Protein AF-A0A961GC63-F1 (afdb_monomer_lite)

Foldseek 3Di:
DPPPDPDDDDDDLVRLLPPVNLVPDPPCVSVVSVVVCVVVVHDD

Radius of gyration: 10.89 Å; chains: 1; bounding box: 18×32×17 Å

Sequence (44 aa):
PQQDALDLAWLTPQQAADPAIIADMDGGHGVLLRHALAHLGHAI

Structure (mmCIF, N/CA/C/O backbone):
data_AF-A0A961GC63-F1
#
_entry.id   AF-A0A961GC63-F1
#
loop_
_atom_site.group_PDB
_atom_site.id
_atom_site.type_symbol
_atom_site.label_atom_id
_atom_site.label_alt_id
_atom_site.label_comp_id
_atom_site.label_asym_id
_atom_site.label_entity_id
_atom_site.label_seq_id
_atom_site.pdbx_PDB_ins_code
_atom_site.Cartn_x
_atom_site.Cartn_y
_atom_site.Cartn_z
_atom_site.occupancy
_atom_site.B_iso_or_equiv
_atom_site.auth_seq_id
_atom_site.auth_comp_id
_atom_site.auth_asym_id
_atom_site.auth_atom_id
_atom_site.pdbx_PDB_model_num
ATOM 1 N N . PRO A 1 1 ? 2.386 8.725 6.530 1.00 63.81 1 PRO A N 1
ATOM 2 C CA . PRO A 1 1 ? 1.503 9.592 5.712 1.00 63.81 1 PRO A CA 1
ATOM 3 C C . PRO A 1 1 ? 2.270 10.830 5.255 1.00 63.81 1 PRO A C 1
ATOM 5 O O . PRO A 1 1 ? 2.879 11.496 6.091 1.00 63.81 1 PRO A O 1
ATOM 8 N N . GLN A 1 2 ? 2.299 11.091 3.948 1.00 75.75 2 GLN A N 1
ATOM 9 C CA . GLN A 1 2 ? 2.867 12.333 3.430 1.00 75.75 2 GLN A CA 1
ATOM 10 C C . GLN A 1 2 ? 2.053 13.508 3.983 1.00 75.75 2 GLN A C 1
ATOM 12 O O . GLN A 1 2 ? 0.826 13.438 4.013 1.00 75.75 2 GLN A O 1
ATOM 17 N N . GLN A 1 3 ? 2.733 14.541 4.486 1.00 80.06 3 GLN A N 1
ATOM 18 C CA . GLN A 1 3 ? 2.080 15.692 5.131 1.00 80.06 3 GLN A CA 1
ATOM 19 C C . GLN A 1 3 ? 1.136 16.431 4.169 1.00 80.06 3 GLN A C 1
ATOM 21 O O . GLN A 1 3 ? 0.129 16.969 4.611 1.00 80.06 3 GLN A O 1
ATOM 26 N N . ASP A 1 4 ? 1.426 16.360 2.867 1.00 85.44 4 ASP A N 1
ATOM 27 C CA . ASP A 1 4 ? 0.674 17.030 1.803 1.00 85.44 4 ASP A CA 1
ATOM 28 C C . ASP A 1 4 ? -0.243 16.070 1.022 1.00 85.44 4 ASP A C 1
ATOM 30 O O . ASP A 1 4 ? -0.606 16.334 -0.124 1.00 85.44 4 ASP A O 1
ATOM 34 N N . ALA A 1 5 ? -0.585 14.913 1.600 1.00 86.56 5 ALA A N 1
ATOM 35 C CA . ALA A 1 5 ? -1.536 14.001 0.976 1.00 86.56 5 ALA A CA 1
ATOM 36 C C . ALA A 1 5 ? -2.928 14.650 0.922 1.00 86.56 5 ALA A C 1
ATOM 38 O O . ALA A 1 5 ? -3.469 15.060 1.947 1.00 86.56 5 ALA A O 1
ATOM 39 N N . LEU A 1 6 ? -3.510 14.719 -0.278 1.00 90.50 6 LEU A N 1
ATOM 40 C CA . LEU A 1 6 ? -4.849 15.280 -0.482 1.00 90.50 6 LEU A CA 1
ATOM 41 C C . LEU A 1 6 ? -5.952 14.386 0.102 1.00 90.50 6 LEU A C 1
ATOM 43 O O . LEU A 1 6 ? -6.990 14.897 0.513 1.00 90.50 6 LEU A O 1
ATOM 47 N N . ASP A 1 7 ? -5.726 13.070 0.128 1.00 89.56 7 ASP A N 1
ATOM 48 C CA . ASP A 1 7 ? -6.696 12.079 0.590 1.00 89.56 7 ASP A CA 1
ATOM 49 C C . ASP A 1 7 ? -6.000 10.857 1.218 1.00 89.56 7 ASP A C 1
ATOM 51 O O . ASP A 1 7 ? -4.809 10.605 0.996 1.00 89.56 7 ASP A O 1
ATOM 55 N N . LEU A 1 8 ? -6.755 10.092 2.005 1.00 90.88 8 LEU A N 1
ATOM 56 C CA . LEU A 1 8 ? -6.356 8.826 2.604 1.00 90.88 8 LEU A CA 1
ATOM 57 C C . LEU A 1 8 ? -7.454 7.781 2.384 1.00 90.88 8 LEU A C 1
ATOM 59 O O . LEU A 1 8 ? -8.538 7.863 2.959 1.00 90.88 8 LEU A O 1
ATOM 63 N N . ALA A 1 9 ? -7.111 6.727 1.650 1.00 91.56 9 ALA A N 1
ATOM 64 C CA . ALA A 1 9 ? -7.961 5.558 1.483 1.00 91.56 9 ALA A CA 1
ATOM 65 C C . ALA A 1 9 ? -7.359 4.336 2.183 1.00 91.56 9 ALA A C 1
ATOM 67 O O . ALA A 1 9 ? -6.152 4.091 2.124 1.00 91.56 9 ALA A O 1
ATOM 68 N N . TRP A 1 10 ? -8.222 3.537 2.809 1.00 94.50 10 TRP A N 1
ATOM 69 C CA . TRP A 1 10 ? -7.869 2.206 3.292 1.00 94.50 10 TRP A CA 1
ATOM 70 C C . TRP A 1 10 ? -8.270 1.168 2.252 1.00 94.50 10 TRP A C 1
ATOM 72 O O . TRP A 1 10 ? -9.394 1.182 1.753 1.00 94.50 10 TRP A O 1
ATOM 82 N N . LEU A 1 11 ? -7.353 0.254 1.953 1.00 95.94 11 LEU A N 1
ATOM 83 C CA . LEU A 1 11 ? -7.554 -0.832 1.002 1.00 95.94 11 LEU A CA 1
ATOM 84 C C . LEU A 1 11 ? -7.486 -2.170 1.732 1.00 95.94 11 LEU A C 1
ATOM 86 O O . LEU A 1 11 ? -6.723 -2.341 2.685 1.00 95.94 11 LEU A O 1
ATOM 90 N N . THR A 1 12 ? -8.255 -3.140 1.254 1.00 96.38 12 THR A N 1
ATOM 91 C CA . THR A 1 12 ? -8.023 -4.545 1.608 1.00 96.38 12 THR A CA 1
ATOM 92 C C . THR A 1 12 ? -6.724 -5.045 0.961 1.00 96.38 12 THR A C 1
ATOM 94 O O . THR A 1 12 ? -6.304 -4.494 -0.061 1.00 96.38 12 THR A O 1
ATOM 97 N N . PRO A 1 13 ? -6.095 -6.115 1.484 1.00 95.75 13 PRO A N 1
ATOM 98 C CA . PRO A 1 13 ? -4.890 -6.686 0.879 1.00 95.75 13 PRO A CA 1
ATOM 99 C C . PRO A 1 13 ? -5.056 -7.047 -0.604 1.00 95.75 13 PRO A C 1
ATOM 101 O O . PRO A 1 13 ? -4.152 -6.819 -1.398 1.00 95.75 13 PRO A O 1
ATOM 104 N N . GLN A 1 14 ? -6.229 -7.553 -0.994 1.00 95.19 14 GLN A N 1
ATOM 105 C CA . GLN A 1 14 ? -6.551 -7.911 -2.376 1.00 95.19 14 GLN A CA 1
ATOM 106 C C . GLN A 1 14 ? -6.615 -6.684 -3.291 1.00 95.19 14 GLN A C 1
ATOM 108 O O . GLN A 1 14 ? -6.130 -6.743 -4.413 1.00 95.19 14 GLN A O 1
ATOM 113 N N . GLN A 1 15 ? -7.181 -5.572 -2.816 1.00 96.25 15 GLN A N 1
ATOM 114 C CA . GLN A 1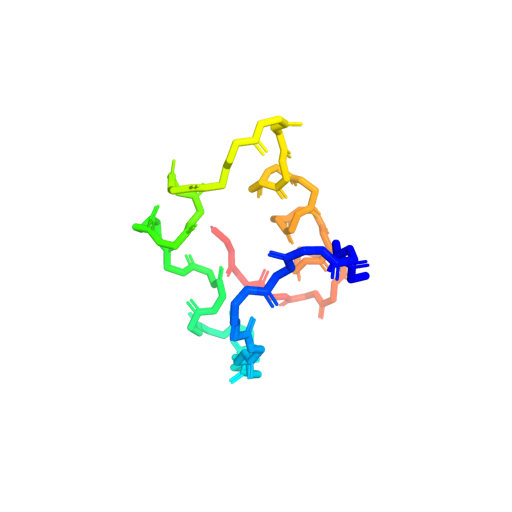 15 ? -7.205 -4.316 -3.575 1.00 96.25 15 GLN A CA 1
ATOM 115 C C . GLN A 1 15 ? -5.809 -3.690 -3.666 1.00 96.25 15 GLN A C 1
ATOM 117 O O . GLN A 1 15 ? -5.434 -3.165 -4.705 1.00 96.25 15 GLN A O 1
ATOM 122 N N . ALA A 1 16 ? -5.023 -3.771 -2.591 1.00 95.50 16 ALA A N 1
ATOM 123 C CA . ALA A 1 16 ? -3.653 -3.268 -2.561 1.00 95.50 16 ALA A CA 1
ATOM 124 C C . ALA A 1 16 ? -2.697 -4.063 -3.476 1.00 95.50 16 ALA A C 1
ATOM 126 O O . ALA A 1 16 ? -1.662 -3.537 -3.875 1.00 95.50 16 ALA A O 1
ATOM 127 N N . ALA A 1 17 ? -3.039 -5.314 -3.807 1.00 95.38 17 ALA A N 1
ATOM 128 C CA . ALA A 1 17 ? -2.292 -6.159 -4.736 1.00 95.38 17 ALA A CA 1
ATOM 129 C C . ALA A 1 17 ? -2.595 -5.870 -6.221 1.00 95.38 17 ALA A C 1
ATOM 131 O O . ALA A 1 17 ? -1.976 -6.486 -7.088 1.00 95.38 17 ALA A O 1
ATOM 132 N N . ASP A 1 18 ? -3.534 -4.967 -6.531 1.00 95.81 18 ASP A N 1
ATOM 133 C CA . ASP A 1 18 ? -3.866 -4.613 -7.912 1.00 95.81 18 ASP A CA 1
ATOM 134 C C . ASP A 1 18 ? -2.627 -4.034 -8.633 1.00 95.81 18 ASP A C 1
ATOM 136 O O . ASP A 1 18 ? -2.042 -3.051 -8.158 1.00 95.81 18 ASP A O 1
ATOM 140 N N . PRO A 1 19 ? -2.212 -4.604 -9.783 1.00 93.50 19 PRO A N 1
ATOM 141 C CA . PRO A 1 19 ? -1.076 -4.103 -10.547 1.00 93.50 19 PRO A CA 1
ATOM 142 C C . PRO A 1 19 ? -1.174 -2.620 -10.910 1.00 93.50 19 PRO A C 1
ATOM 144 O O . PRO A 1 19 ? -0.139 -1.962 -10.975 1.00 93.50 19 PRO A O 1
ATOM 147 N N . ALA A 1 20 ? -2.379 -2.084 -11.127 1.00 95.44 20 ALA A N 1
ATOM 148 C CA . ALA A 1 20 ? -2.572 -0.667 -11.425 1.00 95.44 20 ALA A CA 1
ATOM 149 C C . ALA A 1 20 ? -2.242 0.216 -10.210 1.00 95.44 20 ALA A C 1
ATOM 151 O O . ALA A 1 20 ? -1.504 1.186 -10.343 1.00 95.44 20 ALA A O 1
ATOM 152 N N . ILE A 1 21 ? -2.695 -0.175 -9.011 1.00 94.19 21 ILE A N 1
ATOM 153 C CA . ILE A 1 21 ? -2.378 0.526 -7.754 1.00 94.19 21 ILE A CA 1
ATOM 154 C C . ILE A 1 21 ? -0.868 0.508 -7.493 1.00 94.19 21 ILE A C 1
ATOM 156 O O . ILE A 1 21 ? -0.291 1.512 -7.088 1.00 94.19 21 ILE A O 1
ATOM 160 N N . ILE A 1 22 ? -0.216 -0.631 -7.732 1.00 94.06 22 ILE A N 1
ATOM 161 C CA . ILE A 1 22 ? 1.229 -0.794 -7.531 1.00 94.06 22 ILE A CA 1
ATOM 162 C C . ILE A 1 22 ? 2.034 0.006 -8.564 1.00 94.06 22 ILE A C 1
ATOM 164 O O . ILE A 1 22 ? 3.088 0.536 -8.220 1.00 94.06 22 ILE A O 1
ATOM 168 N N . ALA A 1 23 ? 1.574 0.079 -9.816 1.00 93.25 23 ALA A N 1
ATOM 169 C CA . ALA A 1 23 ? 2.258 0.805 -10.886 1.00 93.25 23 ALA A CA 1
ATOM 170 C C . ALA A 1 23 ? 2.219 2.328 -10.692 1.00 93.25 23 ALA A C 1
ATOM 172 O O . ALA A 1 23 ? 3.187 2.996 -11.047 1.00 93.25 23 ALA A O 1
ATOM 173 N N . ASP A 1 24 ? 1.156 2.853 -10.080 1.00 93.75 24 ASP A N 1
ATOM 174 C CA . ASP A 1 24 ? 1.030 4.273 -9.724 1.00 93.75 24 ASP A CA 1
ATOM 175 C C . ASP A 1 24 ? 1.919 4.676 -8.530 1.00 93.75 24 ASP A C 1
ATOM 177 O O . ASP A 1 24 ? 2.070 5.858 -8.219 1.00 93.75 24 ASP A O 1
ATOM 181 N N . MET A 1 25 ? 2.519 3.708 -7.827 1.00 92.38 25 MET A N 1
ATOM 182 C CA . MET A 1 25 ? 3.390 3.976 -6.687 1.00 92.38 25 MET A CA 1
ATOM 183 C C . MET A 1 25 ? 4.824 4.304 -7.114 1.00 92.38 25 MET A C 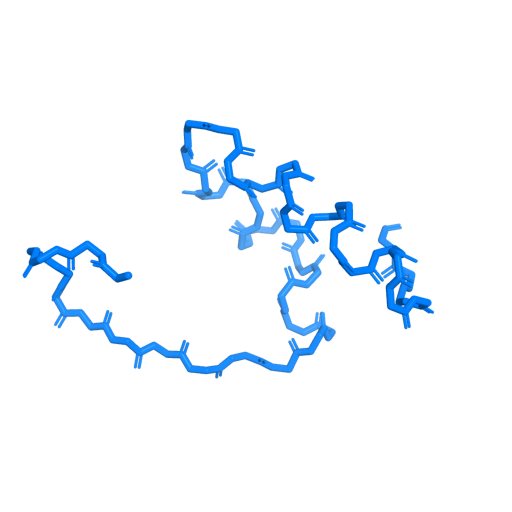1
ATOM 185 O O . MET A 1 25 ? 5.638 3.419 -7.387 1.00 92.38 25 MET A O 1
ATOM 189 N N . ASP A 1 26 ? 5.172 5.583 -7.029 1.00 90.38 26 ASP A N 1
ATOM 190 C CA . ASP A 1 26 ? 6.534 6.066 -7.249 1.00 90.38 26 ASP A CA 1
ATOM 191 C C . ASP A 1 26 ? 7.515 5.699 -6.120 1.00 90.38 26 ASP A C 1
ATOM 193 O O . ASP A 1 26 ? 7.153 5.251 -5.027 1.00 90.38 26 ASP A O 1
ATOM 197 N N . GLY A 1 27 ? 8.812 5.886 -6.390 1.00 90.38 27 GLY A N 1
ATOM 198 C CA . GLY A 1 27 ? 9.872 5.754 -5.382 1.00 90.38 27 GLY A CA 1
ATOM 199 C C . GLY A 1 27 ? 10.096 4.328 -4.869 1.00 90.38 27 GLY A C 1
ATOM 200 O O . GLY A 1 27 ? 10.733 4.136 -3.836 1.00 90.38 27 GLY A O 1
ATOM 201 N N . GLY A 1 28 ? 9.575 3.316 -5.570 1.00 92.50 28 GLY A N 1
ATOM 202 C CA . GLY A 1 28 ? 9.697 1.910 -5.178 1.00 92.50 28 GLY A CA 1
ATOM 203 C C . GLY A 1 28 ? 8.719 1.474 -4.083 1.00 92.50 28 GLY A C 1
ATOM 204 O O . GLY A 1 28 ? 8.822 0.346 -3.595 1.00 92.50 28 GLY A O 1
ATOM 205 N N . HIS A 1 29 ? 7.744 2.310 -3.712 1.00 94.62 29 HIS A N 1
ATOM 206 C CA . HIS A 1 29 ? 6.740 1.957 -2.704 1.00 94.62 29 HIS A CA 1
ATOM 207 C C . HIS A 1 29 ? 5.923 0.717 -3.093 1.00 94.62 29 HIS A C 1
ATOM 209 O O . HIS A 1 29 ? 5.642 -0.114 -2.229 1.00 94.62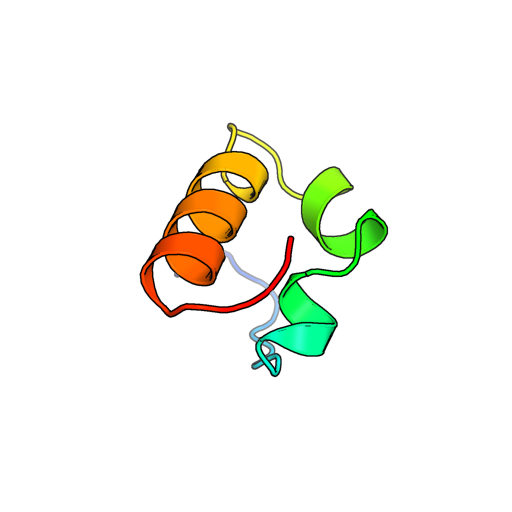 29 HIS A O 1
ATOM 215 N N . GLY A 1 30 ? 5.648 0.517 -4.386 1.00 94.88 30 GLY A N 1
ATOM 216 C CA . GLY A 1 30 ? 4.982 -0.690 -4.876 1.00 94.88 30 GLY A CA 1
ATOM 217 C C . GLY A 1 30 ? 5.753 -1.980 -4.562 1.00 94.88 30 GLY A C 1
ATOM 218 O O . GLY A 1 30 ? 5.159 -3.002 -4.230 1.00 94.88 30 GLY A O 1
ATOM 219 N N . VAL A 1 31 ? 7.090 -1.940 -4.572 1.00 95.25 31 VAL A N 1
ATOM 220 C CA . VAL A 1 31 ? 7.934 -3.098 -4.223 1.00 95.25 31 VAL A CA 1
ATOM 221 C C . VAL A 1 31 ? 7.860 -3.398 -2.726 1.00 95.25 31 VAL A C 1
ATOM 223 O O . VAL A 1 31 ? 7.697 -4.555 -2.337 1.00 95.25 31 VA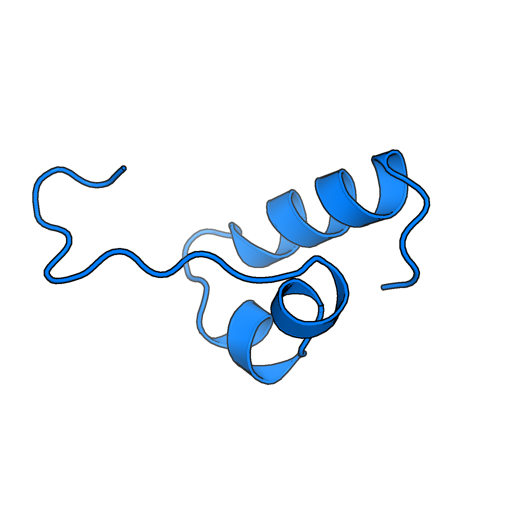L A O 1
ATOM 226 N N . LEU A 1 32 ? 7.934 -2.365 -1.881 1.00 95.62 32 LEU A N 1
ATOM 227 C CA . LEU A 1 32 ? 7.804 -2.520 -0.429 1.00 95.62 32 LEU A CA 1
ATOM 228 C C . LEU A 1 32 ? 6.431 -3.072 -0.042 1.00 95.62 32 LEU A C 1
ATOM 230 O O . LEU A 1 32 ? 6.349 -3.980 0.786 1.00 95.62 32 LEU A O 1
ATOM 234 N N . LEU A 1 33 ? 5.368 -2.573 -0.676 1.00 95.56 33 LEU A N 1
ATOM 235 C CA . LEU A 1 33 ? 4.015 -3.072 -0.466 1.00 95.56 33 LEU A CA 1
ATOM 236 C C . LEU A 1 33 ? 3.904 -4.554 -0.843 1.00 95.56 33 LEU A C 1
ATOM 238 O O . LEU A 1 33 ? 3.393 -5.342 -0.049 1.00 95.56 33 LEU A O 1
ATOM 242 N N . ARG A 1 34 ? 4.449 -4.967 -1.995 1.00 95.12 34 ARG A N 1
ATOM 243 C CA . ARG A 1 34 ? 4.471 -6.383 -2.403 1.00 95.12 34 ARG A CA 1
ATOM 244 C C . ARG A 1 34 ? 5.210 -7.266 -1.402 1.00 95.12 34 ARG A C 1
ATOM 246 O O . ARG A 1 34 ? 4.721 -8.341 -1.069 1.00 95.12 34 ARG A O 1
ATOM 253 N N . HIS A 1 35 ? 6.353 -6.818 -0.884 1.00 97.00 35 HIS A N 1
ATOM 254 C CA . HIS A 1 35 ? 7.072 -7.557 0.157 1.00 97.00 35 HIS A CA 1
ATOM 255 C C . HIS A 1 35 ? 6.264 -7.675 1.452 1.00 97.00 35 HIS A C 1
ATOM 257 O O . HIS A 1 35 ? 6.230 -8.751 2.044 1.00 97.00 35 HIS A O 1
ATOM 263 N N . ALA A 1 36 ? 5.590 -6.606 1.880 1.00 97.00 36 ALA A N 1
ATOM 264 C CA . ALA A 1 36 ? 4.745 -6.638 3.069 1.00 97.00 36 ALA A CA 1
ATOM 265 C C . ALA A 1 36 ? 3.561 -7.602 2.895 1.00 97.00 36 ALA A C 1
ATOM 267 O O . ALA A 1 36 ? 3.306 -8.427 3.769 1.00 97.00 36 ALA A O 1
ATOM 268 N N . LEU A 1 37 ? 2.883 -7.553 1.745 1.00 96.62 37 LEU A N 1
ATOM 269 C CA . LEU A 1 37 ? 1.783 -8.461 1.416 1.00 96.62 37 LEU A CA 1
ATOM 270 C C . LEU A 1 37 ? 2.242 -9.924 1.396 1.00 96.62 37 LEU A C 1
ATOM 272 O O . LEU A 1 37 ? 1.608 -10.768 2.030 1.00 96.62 37 LEU A O 1
ATOM 276 N N . ALA A 1 38 ? 3.378 -10.215 0.757 1.00 96.44 38 ALA A N 1
ATOM 277 C CA . ALA A 1 38 ? 3.955 -11.557 0.738 1.00 96.44 38 ALA A CA 1
ATOM 278 C C . ALA A 1 38 ? 4.350 -12.042 2.141 1.00 96.44 38 ALA 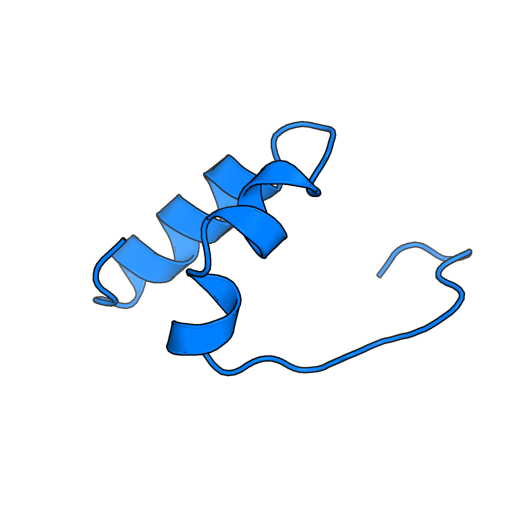A C 1
ATOM 280 O O . ALA A 1 38 ? 4.079 -13.186 2.498 1.00 96.44 38 ALA A O 1
ATOM 281 N N . HIS A 1 39 ? 4.943 -11.170 2.963 1.00 96.62 39 HIS A N 1
ATOM 282 C CA . HIS A 1 39 ? 5.292 -11.483 4.352 1.00 96.62 39 HIS A CA 1
ATOM 283 C C . HIS A 1 39 ? 4.061 -11.840 5.198 1.00 96.62 39 HIS A C 1
ATOM 285 O O . HIS A 1 39 ? 4.140 -12.688 6.083 1.00 96.62 39 HIS A O 1
ATOM 291 N N . LEU A 1 40 ? 2.917 -11.228 4.893 1.00 96.75 40 LEU A N 1
ATOM 292 C CA . LEU A 1 40 ? 1.629 -11.500 5.530 1.00 96.75 40 LEU A CA 1
ATOM 293 C C . LEU A 1 40 ? 0.891 -12.712 4.926 1.00 96.75 40 LEU A C 1
ATOM 295 O O . LEU A 1 40 ? -0.190 -13.060 5.395 1.00 96.75 40 LEU A O 1
ATOM 299 N N . GLY A 1 41 ? 1.463 -13.375 3.914 1.00 95.94 41 GLY A N 1
ATOM 300 C CA . GLY A 1 41 ? 0.892 -14.565 3.277 1.00 95.94 41 GLY A CA 1
ATOM 301 C C . GLY A 1 41 ? -0.134 -14.275 2.179 1.00 95.94 41 GLY A C 1
ATOM 302 O O . GLY A 1 41 ? -0.870 -15.176 1.778 1.00 95.94 41 GLY A O 1
ATOM 303 N N . HIS A 1 42 ? -0.202 -13.039 1.681 1.00 93.62 42 HIS A N 1
ATOM 304 C CA . HIS A 1 42 ? -1.035 -12.697 0.532 1.00 93.62 42 HIS A CA 1
ATOM 305 C C . HIS A 1 42 ? -0.304 -13.006 -0.781 1.00 93.62 42 HIS A C 1
ATOM 307 O O . HIS A 1 42 ? 0.887 -12.727 -0.923 1.00 93.62 42 HIS A O 1
ATOM 313 N N . ALA A 1 43 ? -1.028 -13.583 -1.745 1.00 78.38 43 ALA A N 1
ATOM 314 C CA . ALA A 1 43 ? -0.516 -13.784 -3.097 1.00 78.38 43 ALA A CA 1
ATOM 315 C C . ALA A 1 43 ? -0.336 -12.425 -3.799 1.00 78.38 43 ALA A C 1
ATOM 317 O O . ALA A 1 43 ? -1.203 -11.556 -3.687 1.00 78.38 43 ALA A O 1
ATOM 318 N N . ILE A 1 44 ? 0.790 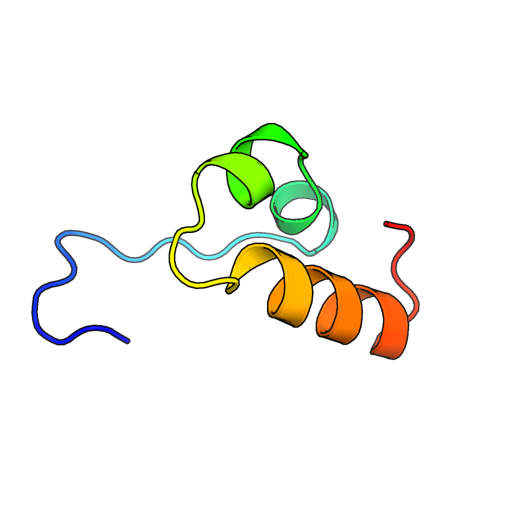-12.270 -4.498 1.00 71.56 44 ILE A N 1
ATOM 319 C CA . ILE A 1 44 ? 1.233 -11.071 -5.232 1.00 71.56 44 ILE A CA 1
ATOM 320 C C . ILE A 1 44 ? 1.536 -11.389 -6.690 1.00 71.56 44 ILE A C 1
ATOM 322 O O . ILE A 1 44 ? 1.756 -12.581 -6.998 1.00 71.56 44 ILE A O 1
#

pLDDT: mean 91.72, std 7.16, range [63.81, 97.0]

Secondary structure (DSSP, 8-state):
--TT-S------HHHHT-HHHHHT-GGGHHHHHHHHHHHTT---